Protein AF-A0A6G2KEM2-F1 (afdb_monomer)

Mean predicted aligned error: 4.81 Å

pLDDT: mean 90.7, std 12.12, range [37.94, 98.56]

Foldseek 3Di:
DDPPPQPDDALLLLLLLLQLQPWDKDPLSSFLSLVCCVPVVVVLLVVQCVVPVSNNGFDQWAAAQLFTGGPSSVVSQVVCVVVQQKDWADDPPDDPMIIMGGDPNNVVSSVVCVVSDDVSSVVSSVVSVVSSVDDPLRSSLVCCVVPVNRHPHHPCSCVSPVD

Solvent-accessible surface area (backbone atoms only — not comparable to full-atom values): 9039 Å² total; per-residue (Å²): 136,82,80,75,76,71,78,82,71,47,60,44,54,48,39,50,58,54,45,50,80,38,82,42,71,36,70,68,50,52,34,49,45,45,47,43,45,51,70,77,38,36,69,44,45,50,52,42,22,74,79,36,62,53,46,53,71,84,83,66,69,40,50,31,59,86,17,53,38,40,66,67,55,54,50,20,44,50,52,29,35,77,71,50,25,33,46,79,42,76,40,96,91,43,91,93,39,36,36,34,29,52,29,76,62,22,45,54,52,48,52,53,44,55,76,73,46,58,75,39,56,54,47,46,36,54,49,46,60,54,56,67,74,50,54,68,65,62,54,48,33,50,44,47,69,76,43,46,83,28,30,78,48,25,81,49,45,42,82,54,69,76,96

Secondary structure (DSSP, 8-state):
----------GGGHHHHHHTT--EESHHHHHHHHHHHHHTSHHHHHHHHHH-GGG-----EEEETTEEEEHHHHHHHHHHHHTTSEEEEE-TTSTT-EEEEE-HHHHHHHHHHHHHS-HHHHHHHHHHHHHHTS-HHHHHHHHHHH-GGGGTT-TTHHHHH--

Radius of gyration: 16.11 Å; Cα contacts (8 Å, |Δi|>4): 238; chains: 1; bounding box: 40×30×53 Å

Structure (mmCIF, N/CA/C/O backbone):
data_AF-A0A6G2KEM2-F1
#
_entry.id   AF-A0A6G2KEM2-F1
#
loop_
_atom_site.group_PDB
_atom_site.id
_atom_site.type_symbol
_atom_site.label_atom_id
_atom_site.label_alt_id
_atom_site.label_comp_id
_atom_site.label_asym_id
_atom_site.label_entity_id
_atom_site.label_seq_id
_atom_site.pdbx_PDB_ins_code
_atom_site.Cartn_x
_atom_site.Cartn_y
_atom_site.Cartn_z
_atom_site.occupancy
_atom_site.B_iso_or_equiv
_atom_site.auth_seq_id
_atom_site.auth_comp_id
_atom_site.auth_asym_id
_atom_site.auth_atom_id
_atom_site.pdbx_PDB_model_num
ATOM 1 N N . MET A 1 1 ? -23.055 5.555 31.800 1.00 37.94 1 MET A N 1
ATOM 2 C CA . MET A 1 1 ? -21.811 5.858 31.057 1.00 37.94 1 MET A CA 1
ATOM 3 C C . MET A 1 1 ? -21.515 4.692 30.128 1.00 37.94 1 MET A C 1
ATOM 5 O O . MET A 1 1 ? -21.171 3.627 30.611 1.00 37.94 1 MET A O 1
ATOM 9 N N . SER A 1 2 ? -21.736 4.849 28.821 1.00 40.47 2 SER A N 1
ATOM 10 C CA . SER A 1 2 ? -21.356 3.830 27.834 1.00 40.47 2 SER A CA 1
ATOM 11 C C . SER A 1 2 ? -19.898 4.077 27.465 1.00 40.47 2 SER A C 1
ATOM 13 O O . SER A 1 2 ? -19.576 5.095 26.848 1.00 40.47 2 SER A O 1
ATOM 15 N N . THR A 1 3 ? -19.005 3.194 27.907 1.00 43.75 3 THR A N 1
ATOM 16 C CA . THR A 1 3 ? -17.638 3.123 27.396 1.00 43.75 3 THR A CA 1
ATOM 17 C C . THR A 1 3 ? -17.751 2.822 25.908 1.00 43.75 3 THR A C 1
ATOM 19 O O . THR A 1 3 ? -18.067 1.704 25.511 1.00 43.75 3 THR A O 1
ATOM 22 N N . LYS A 1 4 ? -17.592 3.846 25.064 1.00 47.94 4 LYS A N 1
ATOM 23 C CA . LYS A 1 4 ? -17.465 3.638 23.624 1.00 47.94 4 LYS A CA 1
ATOM 24 C C . LYS A 1 4 ? -16.224 2.777 23.431 1.00 47.94 4 LYS A C 1
ATOM 26 O O . LYS A 1 4 ? -15.120 3.300 23.519 1.00 47.94 4 LYS A O 1
ATOM 31 N N . ASP A 1 5 ? -16.416 1.483 23.194 1.00 49.34 5 ASP A N 1
ATOM 32 C CA . ASP A 1 5 ? -15.348 0.577 22.793 1.00 49.34 5 ASP A CA 1
ATOM 33 C C . ASP A 1 5 ? -14.697 1.146 21.532 1.00 49.34 5 ASP A C 1
ATOM 35 O O . ASP A 1 5 ? -15.222 1.065 20.407 1.00 49.34 5 ASP A O 1
ATOM 39 N N . THR A 1 6 ? -13.556 1.802 21.732 1.00 50.38 6 THR A N 1
ATOM 40 C CA . THR A 1 6 ? -12.664 2.203 20.659 1.00 50.38 6 THR A CA 1
ATOM 41 C C . THR A 1 6 ? -12.323 0.915 19.918 1.00 50.38 6 THR A C 1
ATOM 43 O O . THR A 1 6 ? -11.831 -0.030 20.539 1.00 50.38 6 THR A O 1
ATOM 46 N N . PRO A 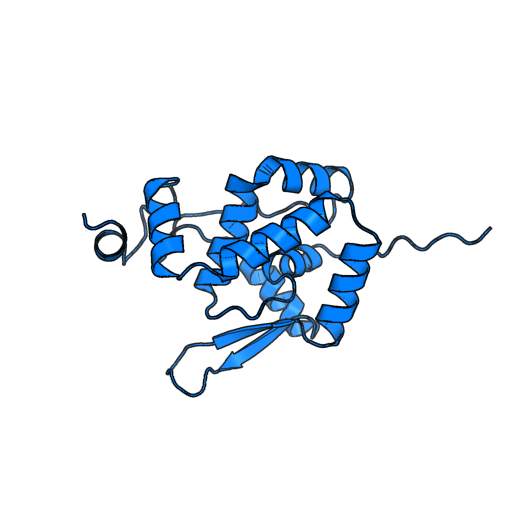1 7 ? -12.649 0.789 18.621 1.00 55.12 7 PRO A N 1
ATOM 47 C CA . PRO A 1 7 ? -12.386 -0.447 17.910 1.00 55.12 7 PRO A CA 1
ATOM 48 C C . PRO A 1 7 ? -10.886 -0.701 17.965 1.00 55.12 7 PRO A C 1
ATOM 50 O O . PRO A 1 7 ? -10.091 0.122 17.519 1.00 55.12 7 PRO A O 1
ATOM 53 N N . LYS A 1 8 ? -10.508 -1.849 18.518 1.00 75.62 8 LYS A N 1
ATOM 54 C CA . LYS A 1 8 ? -9.119 -2.283 18.543 1.00 75.62 8 LYS A CA 1
ATOM 55 C C . LYS A 1 8 ? -8.657 -2.459 17.095 1.00 75.62 8 LYS A C 1
ATOM 57 O O . LYS A 1 8 ? -9.107 -3.376 16.397 1.00 75.62 8 LYS A O 1
ATOM 62 N N . PHE A 1 9 ? -7.838 -1.529 16.613 1.00 86.88 9 PHE A N 1
ATOM 63 C CA . PHE A 1 9 ? -7.163 -1.689 15.334 1.00 86.88 9 PHE A CA 1
ATOM 64 C C . PHE A 1 9 ? -6.098 -2.773 15.481 1.00 86.88 9 PHE A C 1
ATOM 66 O O . PHE A 1 9 ? -5.437 -2.890 16.514 1.00 86.88 9 PHE A O 1
ATOM 73 N N . SER A 1 10 ? -5.964 -3.604 14.456 1.00 91.00 10 SER A N 1
ATOM 74 C CA . SER A 1 10 ? -4.845 -4.533 14.329 1.00 91.00 10 SER A CA 1
ATOM 75 C C . SER A 1 10 ? -3.766 -3.909 13.448 1.00 91.00 10 SER A C 1
ATOM 77 O O . SER A 1 10 ? -4.084 -3.103 12.574 1.00 91.00 10 SER A O 1
ATOM 79 N N . LYS A 1 11 ? -2.501 -4.318 13.604 1.00 92.38 11 LYS A N 1
ATOM 80 C CA . LYS A 1 11 ? -1.425 -3.856 12.707 1.00 92.38 11 LYS A CA 1
ATOM 81 C C . LYS A 1 11 ? -1.745 -4.145 11.236 1.00 92.38 11 LYS A C 1
ATOM 83 O O . LYS A 1 11 ? -1.540 -3.281 10.392 1.00 92.38 11 LYS A O 1
ATOM 88 N N . SER A 1 12 ? -2.331 -5.307 10.937 1.00 95.69 12 SER A N 1
ATOM 89 C CA . SER A 1 12 ? -2.724 -5.671 9.572 1.00 95.69 12 SER A CA 1
ATOM 90 C C . SER A 1 12 ? -3.844 -4.799 8.993 1.00 95.69 12 SER A C 1
ATOM 92 O O . SER A 1 12 ? -3.979 -4.735 7.773 1.00 95.69 12 SER A O 1
ATOM 94 N N . ASP A 1 13 ? -4.608 -4.063 9.816 1.00 95.25 13 ASP A N 1
ATOM 95 C CA . ASP A 1 13 ? -5.668 -3.167 9.325 1.00 95.25 13 ASP A CA 1
ATOM 96 C C . ASP A 1 13 ? -5.101 -2.050 8.427 1.00 95.25 13 ASP A C 1
ATOM 98 O O . ASP A 1 13 ? -5.810 -1.530 7.564 1.00 95.25 13 ASP A O 1
ATOM 102 N N . ARG A 1 14 ? -3.804 -1.725 8.538 1.00 95.88 14 ARG A N 1
ATOM 103 C CA . ARG A 1 14 ? -3.139 -0.764 7.644 1.00 95.88 14 ARG A CA 1
ATOM 104 C C . ARG A 1 14 ? -3.095 -1.233 6.180 1.00 95.88 14 ARG A C 1
ATOM 106 O O . ARG A 1 14 ? -3.048 -0.406 5.273 1.00 95.88 14 ARG A O 1
ATOM 113 N N . ALA A 1 15 ? -3.209 -2.536 5.905 1.00 97.81 15 ALA A N 1
ATOM 114 C CA . ALA A 1 15 ? -3.385 -3.051 4.545 1.00 97.81 15 ALA A CA 1
ATOM 115 C C . ALA A 1 15 ? -4.756 -2.682 3.945 1.00 97.81 15 ALA A C 1
ATOM 117 O O . ALA A 1 15 ? -4.866 -2.463 2.736 1.00 97.81 15 ALA A O 1
ATOM 118 N N . LEU A 1 16 ? -5.794 -2.523 4.777 1.00 97.19 16 LEU A N 1
ATOM 119 C CA . LEU A 1 16 ? -7.112 -2.068 4.322 1.00 97.19 16 LEU A CA 1
ATOM 120 C C . LEU A 1 16 ? -7.071 -0.623 3.819 1.00 97.19 16 LEU A C 1
ATOM 122 O O . LEU A 1 16 ? -7.848 -0.279 2.936 1.00 97.19 16 LEU A O 1
ATOM 126 N N . MET A 1 17 ? -6.134 0.197 4.309 1.00 96.12 17 MET A N 1
ATOM 127 C CA . MET A 1 17 ? -5.914 1.553 3.797 1.00 96.12 17 MET A CA 1
ATOM 128 C C . MET A 1 17 ? -5.363 1.548 2.370 1.00 96.12 17 MET A C 1
ATOM 130 O O . MET A 1 17 ? -5.731 2.414 1.585 1.00 96.12 17 MET A O 1
ATOM 134 N N . VAL A 1 18 ? -4.524 0.563 2.022 1.00 97.56 18 VAL A N 1
ATOM 135 C CA . VAL A 1 18 ? -3.963 0.398 0.669 1.00 97.56 18 VAL A CA 1
ATOM 136 C C . VAL A 1 18 ? -5.021 -0.099 -0.310 1.00 97.56 18 VAL A C 1
ATOM 138 O O . VAL A 1 18 ? -5.078 0.377 -1.441 1.00 97.56 18 VAL A O 1
ATOM 141 N N . VAL A 1 19 ? -5.866 -1.046 0.114 1.00 97.12 19 VAL A N 1
ATOM 142 C CA . VAL A 1 19 ? -6.958 -1.548 -0.733 1.00 97.12 19 VAL A CA 1
ATOM 143 C C . VAL A 1 19 ? -8.079 -0.522 -0.847 1.00 97.12 19 VAL A C 1
ATOM 145 O O . VAL A 1 19 ? -8.569 -0.282 -1.938 1.00 97.12 19 VAL A O 1
ATOM 148 N N . SER A 1 20 ? -8.467 0.114 0.257 1.00 94.44 20 SER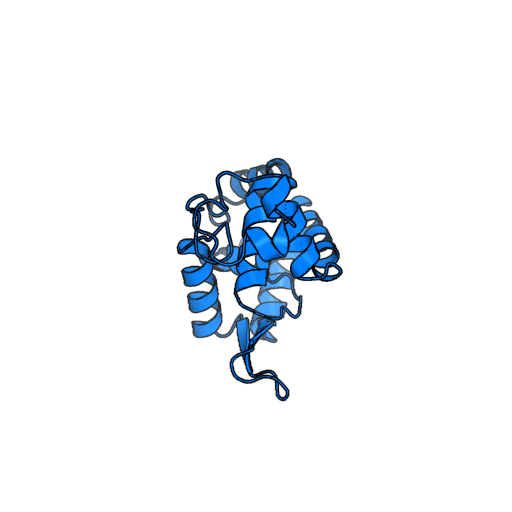 A N 1
ATOM 149 C CA . SER A 1 20 ? -9.389 1.253 0.302 1.00 94.44 20 SER A CA 1
ATOM 150 C C . SER A 1 20 ? -10.741 1.049 -0.398 1.00 94.44 20 SER A C 1
ATOM 152 O O . SER A 1 20 ? -11.284 1.973 -0.994 1.00 94.44 20 SER A O 1
ATOM 154 N N . ASP A 1 21 ? -11.278 -0.172 -0.349 1.00 91.62 21 ASP A N 1
ATOM 155 C CA . ASP A 1 21 ? -12.466 -0.607 -1.110 1.00 91.62 21 ASP A CA 1
ATOM 156 C C . ASP A 1 21 ? -12.327 -0.513 -2.647 1.00 91.62 21 ASP A C 1
ATOM 158 O O . ASP A 1 21 ? -13.304 -0.633 -3.384 1.00 91.62 21 ASP A O 1
ATOM 162 N N . ALA A 1 22 ? -11.102 -0.353 -3.154 1.00 90.38 22 ALA A N 1
ATOM 163 C CA . ALA A 1 22 ? -10.782 -0.486 -4.568 1.00 90.38 22 ALA A CA 1
ATOM 164 C C . ALA A 1 22 ? -10.778 -1.958 -5.003 1.00 90.38 22 ALA A C 1
ATOM 166 O O . ALA A 1 22 ? -10.510 -2.873 -4.219 1.00 90.38 22 ALA A O 1
ATOM 167 N N . THR A 1 23 ? -10.958 -2.167 -6.308 1.00 93.75 23 THR A N 1
ATOM 168 C CA . THR A 1 23 ? -10.520 -3.397 -6.980 1.00 93.75 23 THR A CA 1
ATOM 169 C C . THR A 1 23 ? -9.160 -3.136 -7.619 1.00 93.75 23 THR A C 1
ATOM 171 O O . THR A 1 23 ? -9.028 -2.262 -8.478 1.00 93.75 23 THR A O 1
ATOM 174 N N . ILE A 1 24 ? -8.142 -3.876 -7.187 1.00 94.88 24 ILE A N 1
ATOM 175 C CA . ILE A 1 24 ? -6.741 -3.652 -7.548 1.00 94.88 24 ILE A CA 1
ATOM 176 C C . ILE A 1 24 ? -6.227 -4.836 -8.357 1.00 94.88 24 ILE A C 1
ATOM 178 O O . ILE A 1 24 ? -6.217 -5.967 -7.885 1.00 94.88 24 ILE A O 1
ATOM 182 N N . TYR A 1 25 ? -5.766 -4.567 -9.574 1.00 92.94 25 TYR A N 1
ATOM 183 C CA . TYR A 1 25 ? -5.188 -5.577 -10.456 1.00 92.94 25 TYR A CA 1
ATOM 184 C C . TYR A 1 25 ? -3.675 -5.669 -10.232 1.00 92.94 25 TYR A C 1
ATOM 186 O O . TYR A 1 25 ? -2.949 -4.699 -10.463 1.00 92.94 25 TYR A O 1
ATOM 194 N N . GLY A 1 26 ? -3.214 -6.840 -9.790 1.00 93.31 26 GLY A N 1
ATOM 195 C CA . GLY A 1 26 ? -1.807 -7.164 -9.565 1.00 93.31 26 GLY A CA 1
ATOM 196 C C . GLY A 1 26 ? -1.244 -6.695 -8.218 1.00 93.31 26 GLY A C 1
ATOM 197 O O . GLY A 1 26 ? -1.526 -5.599 -7.731 1.00 93.31 26 GLY A O 1
ATOM 198 N N . SER A 1 27 ? -0.370 -7.518 -7.632 1.00 94.69 27 SER A N 1
ATOM 199 C CA . SER A 1 27 ? 0.334 -7.207 -6.380 1.00 94.69 27 SER A CA 1
ATOM 200 C C . SER A 1 27 ? 1.305 -6.031 -6.520 1.00 94.69 27 SER A C 1
ATOM 202 O O . SER A 1 27 ? 1.483 -5.267 -5.573 1.00 94.69 27 SER A O 1
ATOM 204 N N . THR A 1 28 ? 1.876 -5.816 -7.711 1.00 95.62 28 THR A N 1
ATOM 205 C CA . THR A 1 28 ? 2.728 -4.651 -7.998 1.00 95.62 28 THR A CA 1
ATOM 206 C C . THR A 1 28 ? 2.000 -3.345 -7.698 1.00 95.62 28 THR A C 1
ATOM 208 O O . THR A 1 28 ? 2.576 -2.450 -7.082 1.00 95.62 28 THR A O 1
ATOM 211 N N . ARG A 1 29 ? 0.715 -3.244 -8.059 1.00 96.50 29 ARG A N 1
ATOM 212 C CA . ARG A 1 29 ? -0.093 -2.042 -7.833 1.00 96.50 29 ARG A CA 1
ATOM 213 C C . ARG A 1 29 ? -0.368 -1.806 -6.345 1.00 96.50 29 ARG A C 1
ATOM 215 O O . ARG A 1 29 ? -0.247 -0.669 -5.903 1.00 96.50 29 ARG A O 1
ATOM 222 N N . LEU A 1 30 ? -0.627 -2.862 -5.563 1.00 97.12 30 LEU A N 1
ATOM 223 C CA . LEU A 1 30 ? -0.721 -2.767 -4.096 1.00 97.12 30 LEU A CA 1
ATOM 224 C C . LEU A 1 30 ? 0.559 -2.170 -3.494 1.00 97.12 30 LEU A C 1
ATOM 226 O O . LEU A 1 30 ? 0.495 -1.236 -2.699 1.00 97.12 30 LEU A O 1
ATOM 230 N N . GLN A 1 31 ? 1.720 -2.672 -3.924 1.00 98.06 31 GLN A N 1
ATOM 231 C CA . GLN A 1 31 ? 3.023 -2.198 -3.455 1.00 98.06 31 GLN A CA 1
ATOM 232 C C . GLN A 1 31 ? 3.266 -0.730 -3.824 1.00 98.06 31 GLN A C 1
ATOM 234 O O . GLN A 1 31 ? 3.683 0.054 -2.976 1.00 98.06 31 GLN A O 1
ATOM 239 N N . LYS A 1 32 ? 2.945 -0.324 -5.061 1.00 97.62 32 LYS A N 1
ATOM 240 C CA . LYS A 1 32 ? 3.089 1.076 -5.485 1.00 97.62 32 LYS A CA 1
ATOM 241 C C . LYS A 1 32 ? 2.137 2.020 -4.755 1.00 97.62 32 LYS A C 1
ATOM 243 O O . LYS A 1 32 ? 2.545 3.122 -4.410 1.00 97.62 32 LYS A O 1
ATOM 248 N N . TYR A 1 33 ? 0.903 1.600 -4.476 1.00 97.94 33 TYR A N 1
ATOM 249 C CA . TYR A 1 33 ? -0.017 2.410 -3.676 1.00 97.94 33 TYR A CA 1
ATOM 250 C C . TYR A 1 33 ? 0.524 2.613 -2.272 1.00 97.94 33 TYR A C 1
ATOM 252 O O . TYR A 1 33 ? 0.642 3.756 -1.848 1.00 97.94 33 TYR A O 1
ATOM 260 N N . GLY A 1 34 ? 0.917 1.535 -1.586 1.00 97.88 34 GLY A N 1
ATOM 261 C CA . GLY A 1 34 ? 1.536 1.643 -0.268 1.00 97.88 34 GLY A CA 1
ATOM 262 C C . GLY A 1 34 ? 2.744 2.581 -0.283 1.00 97.88 34 GLY A C 1
ATOM 263 O O . GLY A 1 34 ? 2.816 3.487 0.537 1.00 97.88 34 GLY A O 1
ATOM 264 N N . PHE A 1 35 ? 3.633 2.450 -1.266 1.00 98.38 35 PHE A N 1
ATOM 265 C CA . PHE A 1 35 ? 4.812 3.307 -1.350 1.00 98.38 35 PHE A CA 1
ATOM 266 C C . PHE A 1 35 ? 4.452 4.792 -1.499 1.00 98.38 35 PHE A C 1
ATOM 268 O O . PHE A 1 35 ? 4.993 5.630 -0.781 1.00 98.38 35 PHE A O 1
ATOM 275 N N . LEU A 1 36 ? 3.498 5.129 -2.372 1.00 97.81 36 LEU A N 1
ATOM 276 C CA . LEU A 1 36 ? 3.051 6.515 -2.538 1.00 97.81 36 LEU A CA 1
ATOM 277 C C . LEU A 1 36 ? 2.303 7.046 -1.313 1.00 97.81 36 LEU A C 1
ATOM 279 O O . LEU A 1 36 ? 2.458 8.217 -0.980 1.00 97.81 36 LEU A O 1
ATOM 283 N N . LEU A 1 37 ? 1.547 6.205 -0.600 1.00 97.31 37 LEU A N 1
ATOM 284 C CA . LEU A 1 37 ? 0.992 6.596 0.697 1.00 97.31 37 LEU A CA 1
ATOM 285 C C . LEU A 1 37 ? 2.111 6.972 1.681 1.00 97.31 37 LEU A C 1
ATOM 287 O O . LEU A 1 37 ? 2.004 8.007 2.331 1.00 97.31 37 LEU A O 1
ATOM 291 N N . THR A 1 38 ? 3.202 6.199 1.739 1.00 96.44 38 THR A N 1
ATOM 292 C CA . THR A 1 38 ? 4.362 6.511 2.591 1.00 96.44 38 THR A CA 1
ATOM 293 C C . THR A 1 38 ? 5.081 7.792 2.164 1.00 96.44 38 THR A C 1
ATOM 295 O O . THR A 1 38 ? 5.362 8.633 3.014 1.00 96.44 38 THR A O 1
ATOM 298 N N . GLN A 1 39 ? 5.407 7.940 0.877 1.00 95.94 39 GLN A N 1
ATOM 299 C CA . GLN A 1 39 ? 6.299 9.007 0.409 1.00 95.94 39 GLN A CA 1
ATOM 300 C C . GLN A 1 39 ? 5.560 10.298 0.049 1.00 95.94 39 GLN A C 1
ATOM 302 O O . GLN A 1 39 ? 5.957 11.383 0.464 1.00 95.94 39 GLN A O 1
ATOM 307 N N . GLN A 1 40 ? 4.473 10.195 -0.715 1.00 95.19 40 GLN A N 1
ATOM 308 C CA . GLN A 1 40 ? 3.767 11.353 -1.265 1.00 95.19 40 GLN A CA 1
ATOM 309 C C . GLN A 1 40 ? 2.725 11.920 -0.292 1.00 95.19 40 GLN A C 1
ATOM 311 O O . GLN A 1 40 ? 2.476 13.124 -0.291 1.00 95.19 40 GLN A O 1
ATOM 316 N N . TYR A 1 41 ? 2.125 11.071 0.547 1.00 94.88 41 TYR A N 1
ATOM 317 C CA . TYR A 1 41 ? 1.089 11.461 1.516 1.00 94.88 41 TYR A CA 1
ATOM 318 C C . TYR A 1 41 ? 1.563 11.303 2.969 1.00 94.88 41 TYR A C 1
ATOM 320 O O . TYR A 1 41 ? 0.784 11.002 3.875 1.00 94.88 41 TYR A O 1
ATOM 328 N N . LYS A 1 42 ? 2.866 11.529 3.194 1.00 93.75 42 LYS A N 1
ATOM 329 C CA . LYS A 1 42 ? 3.548 11.368 4.487 1.00 93.75 42 LYS A CA 1
ATOM 330 C C . LYS A 1 42 ? 2.849 12.109 5.629 1.00 93.75 42 LYS A C 1
ATOM 332 O O . LYS A 1 42 ? 2.692 11.546 6.705 1.00 93.75 42 LYS A O 1
ATOM 337 N N . LYS A 1 43 ? 2.375 13.335 5.386 1.00 94.56 43 LYS A N 1
ATOM 338 C CA . LYS A 1 43 ? 1.699 14.162 6.398 1.00 94.56 43 LYS A CA 1
ATOM 339 C C . LYS A 1 43 ? 0.423 13.501 6.925 1.00 94.56 43 LYS A C 1
ATOM 341 O O . LYS A 1 43 ? 0.227 13.429 8.136 1.00 94.56 43 LYS A O 1
ATOM 346 N N . GLU A 1 44 ? -0.443 13.018 6.037 1.00 94.75 44 GLU A N 1
ATOM 347 C CA . GLU A 1 44 ? -1.649 12.283 6.419 1.00 94.75 44 GLU A CA 1
ATOM 348 C C . GLU A 1 44 ? -1.288 10.997 7.174 1.00 94.75 44 GLU A C 1
ATOM 350 O O . GLU A 1 44 ? -1.894 10.691 8.200 1.00 94.75 44 GLU A O 1
ATOM 355 N N . MET A 1 45 ? -0.260 10.274 6.721 1.00 94.81 45 MET A N 1
ATOM 356 C CA . MET A 1 45 ? 0.184 9.036 7.370 1.00 94.81 45 MET A CA 1
ATOM 357 C C . MET A 1 45 ? 0.773 9.262 8.770 1.00 94.81 45 MET A C 1
ATOM 359 O O . MET A 1 45 ? 0.497 8.481 9.680 1.00 94.81 45 MET A O 1
ATOM 363 N N . GLU A 1 46 ? 1.531 10.338 8.979 1.00 93.75 46 GLU A N 1
ATOM 364 C CA . GLU A 1 46 ? 2.030 10.752 10.296 1.00 93.75 46 GLU A CA 1
ATOM 365 C C . GLU A 1 46 ? 0.886 11.171 11.227 1.00 93.75 46 GLU A C 1
ATOM 367 O O . GLU A 1 46 ? 0.877 10.796 12.402 1.00 93.75 46 GLU A O 1
ATOM 372 N N . GLY A 1 47 ? -0.114 11.889 10.702 1.00 93.25 47 GLY A N 1
ATOM 373 C CA . GLY A 1 47 ? -1.331 12.238 11.439 1.00 93.25 47 GLY A CA 1
ATOM 374 C C . GLY A 1 47 ? -2.082 11.001 11.937 1.00 93.25 47 GLY A C 1
ATOM 375 O O . GLY A 1 47 ? -2.449 10.924 13.112 1.00 93.25 47 GLY A O 1
ATOM 376 N N . ILE A 1 48 ? -2.227 9.992 11.073 1.00 92.69 48 ILE A N 1
ATOM 377 C CA . ILE A 1 48 ? -2.833 8.700 11.420 1.00 92.69 48 ILE A CA 1
ATOM 378 C C . ILE A 1 48 ? -1.998 7.978 12.474 1.00 92.69 48 ILE A C 1
ATOM 380 O O . ILE A 1 48 ? -2.555 7.543 13.475 1.00 92.69 48 ILE A O 1
ATOM 384 N N . ALA A 1 49 ? -0.678 7.886 12.300 1.00 93.31 49 ALA A N 1
ATOM 385 C CA . ALA A 1 49 ? 0.196 7.204 13.253 1.00 93.31 49 ALA A CA 1
ATOM 386 C C . ALA A 1 49 ? 0.180 7.864 14.644 1.00 93.31 49 ALA A C 1
ATOM 388 O O . ALA A 1 49 ? 0.235 7.166 15.654 1.00 93.31 49 ALA A O 1
ATOM 389 N N . LYS A 1 50 ? 0.061 9.197 14.715 1.00 92.56 50 LYS A N 1
ATOM 390 C CA . LYS A 1 50 ? -0.058 9.929 15.984 1.00 92.56 50 LYS A CA 1
ATOM 391 C C . LYS A 1 50 ? -1.394 9.666 16.682 1.00 92.56 50 LYS A C 1
ATOM 393 O O . LYS A 1 50 ? -1.422 9.519 17.900 1.00 92.56 50 LYS A O 1
ATOM 398 N N . ALA A 1 51 ? -2.493 9.632 15.930 1.00 90.25 51 ALA A N 1
ATOM 399 C CA . ALA A 1 51 ? -3.830 9.398 16.479 1.00 90.25 51 ALA A CA 1
ATOM 400 C C . ALA A 1 51 ? -4.120 7.912 16.747 1.00 90.25 51 ALA A C 1
ATOM 402 O O . ALA A 1 51 ? -4.974 7.575 17.563 1.00 90.25 51 ALA A O 1
ATOM 403 N N . THR A 1 52 ? -3.456 7.017 16.021 1.00 90.38 52 THR A N 1
ATOM 404 C CA . THR A 1 52 ? -3.679 5.572 16.050 1.00 90.38 52 THR A CA 1
ATOM 405 C C . THR A 1 52 ? -2.353 4.844 15.792 1.00 90.38 52 THR A C 1
ATOM 407 O O . THR A 1 52 ? -2.070 4.453 14.654 1.00 90.38 52 THR A O 1
ATOM 410 N N . PRO A 1 53 ? -1.515 4.656 16.830 1.00 91.12 53 PRO A N 1
ATOM 411 C CA . PRO A 1 53 ? -0.181 4.061 16.699 1.00 91.12 53 PRO A CA 1
ATOM 412 C C . PRO A 1 53 ? -0.159 2.661 16.073 1.00 91.12 53 PRO A C 1
ATOM 414 O O . PRO A 1 53 ? 0.801 2.300 15.392 1.00 91.12 53 PRO A O 1
ATOM 417 N N . GLU A 1 54 ? -1.222 1.871 16.241 1.00 90.69 54 GLU A N 1
ATOM 418 C CA . GLU A 1 54 ? -1.379 0.550 15.620 1.00 90.69 54 GLU A CA 1
ATOM 419 C C . GLU A 1 54 ? -1.401 0.618 14.089 1.00 90.69 54 GLU A C 1
ATOM 421 O O . GLU A 1 54 ? -1.054 -0.360 13.428 1.00 90.69 54 GLU A O 1
ATOM 426 N N . LEU A 1 55 ? -1.779 1.772 13.532 1.00 93.00 55 LEU A N 1
ATOM 427 C CA . LEU A 1 55 ? -1.803 2.046 12.099 1.00 93.00 55 LEU A CA 1
ATOM 428 C C . LEU A 1 55 ? -0.528 2.748 11.608 1.00 93.00 55 LEU A C 1
ATOM 430 O O . LEU A 1 55 ? -0.510 3.235 10.474 1.00 93.00 55 LEU A O 1
ATOM 434 N N . LYS A 1 56 ? 0.557 2.777 12.406 1.00 95.00 56 LYS A N 1
ATOM 435 C CA . LYS A 1 56 ? 1.871 3.215 11.914 1.00 95.00 56 LYS A CA 1
ATOM 436 C C . LYS A 1 56 ? 2.226 2.432 10.645 1.00 95.00 56 LYS A C 1
ATOM 438 O O . LYS A 1 56 ? 2.241 1.194 10.608 1.00 95.00 56 LYS A O 1
ATOM 443 N N . PHE A 1 57 ? 2.486 3.187 9.587 1.00 96.12 57 PHE A N 1
ATOM 444 C CA . PHE A 1 57 ? 2.615 2.642 8.248 1.00 96.12 57 PHE A CA 1
ATOM 445 C C . PHE A 1 57 ? 4.007 2.069 7.966 1.00 96.12 57 PHE A C 1
ATOM 447 O O . PHE A 1 57 ? 4.894 2.125 8.815 1.00 96.12 57 PHE A O 1
ATOM 454 N N . TYR A 1 58 ? 4.168 1.457 6.797 1.00 97.00 58 TYR A N 1
ATOM 455 C CA . TYR A 1 58 ? 5.366 0.707 6.423 1.00 97.00 58 TYR A CA 1
ATOM 456 C C . TYR A 1 58 ? 6.586 1.615 6.215 1.00 97.00 58 TYR A C 1
ATOM 458 O O . TYR A 1 58 ? 6.488 2.624 5.509 1.00 97.00 58 TYR A O 1
ATOM 466 N N . ASP A 1 59 ? 7.724 1.213 6.785 1.00 96.62 59 ASP A N 1
ATOM 467 C CA . ASP A 1 59 ? 9.038 1.866 6.697 1.00 96.62 59 ASP A CA 1
ATOM 468 C C . ASP A 1 59 ? 10.136 0.952 6.105 1.00 96.62 59 ASP A C 1
ATOM 470 O O . ASP A 1 59 ? 11.271 1.383 5.935 1.00 96.62 59 ASP A O 1
ATOM 474 N N . ASP A 1 60 ? 9.799 -0.278 5.706 1.00 97.94 60 ASP A N 1
ATOM 475 C CA . ASP A 1 60 ? 10.718 -1.303 5.189 1.00 97.94 60 ASP A CA 1
ATOM 476 C C . ASP A 1 60 ? 10.802 -1.342 3.650 1.00 97.94 60 ASP A C 1
ATOM 478 O O . ASP A 1 60 ? 10.923 -2.412 3.045 1.00 97.94 60 ASP A O 1
ATOM 482 N N . TRP A 1 61 ? 10.695 -0.183 2.998 1.00 98.12 61 TRP A N 1
ATOM 483 C CA . TRP A 1 61 ? 10.728 -0.085 1.537 1.00 98.12 61 TRP A CA 1
ATOM 484 C C . TRP A 1 61 ? 12.132 -0.342 0.988 1.00 98.12 61 TRP A C 1
ATOM 486 O O . TRP A 1 61 ? 13.088 0.319 1.380 1.00 98.12 61 TRP A O 1
ATOM 496 N N . ALA A 1 62 ? 12.244 -1.262 0.030 1.00 97.44 62 ALA A N 1
ATOM 497 C CA . ALA A 1 62 ? 13.499 -1.597 -0.637 1.00 97.44 62 ALA A CA 1
ATOM 498 C C . ALA A 1 62 ? 13.331 -1.687 -2.167 1.00 97.44 62 ALA A C 1
ATOM 500 O O . ALA A 1 62 ? 12.240 -2.026 -2.642 1.00 97.44 62 ALA A O 1
ATOM 501 N N . PRO A 1 63 ? 14.388 -1.409 -2.954 1.00 96.81 63 PRO A N 1
ATOM 502 C CA . PRO A 1 63 ? 14.370 -1.599 -4.401 1.00 96.81 63 PRO A CA 1
ATOM 503 C C . PRO A 1 63 ? 14.311 -3.089 -4.767 1.00 96.81 63 PRO A C 1
ATOM 505 O O . PRO A 1 63 ? 15.189 -3.871 -4.396 1.00 96.81 63 PRO A O 1
ATOM 508 N N . LEU A 1 64 ? 13.298 -3.479 -5.544 1.00 93.75 64 LEU A N 1
ATOM 509 C CA . LEU A 1 64 ? 13.115 -4.836 -6.073 1.00 93.75 64 LEU A CA 1
ATOM 510 C C . LEU A 1 64 ? 12.814 -4.802 -7.586 1.00 93.75 64 LEU A C 1
ATOM 512 O O . LEU A 1 64 ? 12.842 -3.738 -8.206 1.00 93.75 64 LEU A O 1
ATOM 516 N N . TRP A 1 65 ? 12.457 -5.951 -8.174 1.00 91.69 65 TRP A N 1
ATOM 517 C CA . TRP A 1 65 ? 12.284 -6.154 -9.624 1.00 91.69 65 TRP A CA 1
ATOM 518 C C . TRP A 1 65 ? 11.354 -5.162 -10.333 1.00 91.69 65 TRP A C 1
ATOM 520 O O . TRP A 1 65 ? 11.525 -4.910 -11.518 1.00 91.69 65 TRP A O 1
ATOM 530 N N . PHE A 1 66 ? 10.387 -4.577 -9.622 1.00 93.25 66 PHE A N 1
ATOM 531 C CA . PHE A 1 66 ? 9.459 -3.583 -10.176 1.00 93.25 66 PHE A CA 1
ATOM 532 C C . PHE A 1 66 ? 9.520 -2.244 -9.427 1.00 93.25 66 PHE A C 1
ATOM 534 O O . PHE A 1 66 ? 8.542 -1.491 -9.389 1.00 93.25 66 PHE A O 1
ATOM 541 N N . GLY A 1 67 ? 10.650 -1.937 -8.795 1.00 95.75 67 GLY A N 1
ATOM 542 C CA . GLY A 1 67 ? 10.862 -0.753 -7.963 1.00 95.75 67 GLY A CA 1
ATOM 543 C C . GLY A 1 67 ? 10.526 -1.001 -6.482 1.00 95.75 67 GLY A C 1
ATOM 544 O O . GLY A 1 67 ? 10.678 -2.134 -6.022 1.00 95.75 67 GLY A O 1
ATOM 545 N N . PRO A 1 68 ? 10.004 -0.006 -5.738 1.00 97.81 68 PRO A N 1
ATOM 546 C CA . PRO A 1 68 ? 9.861 -0.085 -4.282 1.00 97.81 68 PRO A CA 1
ATOM 547 C C . PRO A 1 68 ? 8.941 -1.219 -3.834 1.00 97.81 68 PRO A C 1
ATOM 549 O O . PRO A 1 68 ? 7.849 -1.400 -4.386 1.00 97.81 68 PRO A O 1
ATOM 552 N N . PHE A 1 69 ? 9.369 -1.953 -2.816 1.00 98.38 69 PHE A N 1
ATOM 553 C CA . PHE A 1 69 ? 8.656 -3.093 -2.258 1.00 98.38 69 PHE A CA 1
ATOM 554 C C . PHE A 1 69 ? 8.778 -3.111 -0.734 1.00 98.38 69 PHE A C 1
ATOM 556 O O . PHE A 1 69 ? 9.866 -2.913 -0.204 1.00 98.38 69 PHE A O 1
ATOM 563 N N . SER A 1 70 ? 7.675 -3.400 -0.047 1.00 98.50 70 SER A N 1
ATOM 564 C CA . SER A 1 70 ? 7.618 -3.626 1.397 1.00 98.50 70 SER A CA 1
ATOM 565 C C . SER A 1 70 ? 7.209 -5.074 1.676 1.00 98.50 70 SER A C 1
ATOM 567 O O . SER A 1 70 ? 6.140 -5.540 1.251 1.00 98.50 70 SER A O 1
ATOM 569 N N . LYS A 1 71 ? 8.056 -5.790 2.427 1.00 98.19 71 LYS A N 1
ATOM 570 C CA . LYS A 1 71 ? 7.766 -7.153 2.907 1.00 98.19 71 LYS A CA 1
ATOM 571 C C . LYS A 1 71 ? 6.644 -7.127 3.941 1.00 98.19 71 LYS A C 1
ATOM 573 O O . LYS A 1 71 ? 5.783 -8.005 3.941 1.00 98.19 71 LYS A O 1
ATOM 578 N N . SER A 1 72 ? 6.627 -6.102 4.784 1.00 98.38 72 SER A N 1
ATOM 579 C CA . SER A 1 72 ? 5.607 -5.896 5.806 1.00 98.38 72 SER A CA 1
ATOM 580 C C . SER A 1 72 ? 4.223 -5.674 5.198 1.00 98.38 72 SER A C 1
ATOM 582 O O . SER A 1 72 ? 3.258 -6.263 5.678 1.00 98.38 72 SER A O 1
ATOM 584 N N . LEU A 1 73 ? 4.116 -4.909 4.104 1.00 98.56 73 LEU A N 1
ATOM 585 C CA . LEU A 1 73 ? 2.857 -4.758 3.368 1.00 98.56 73 LEU A CA 1
ATOM 586 C C . LEU A 1 73 ? 2.397 -6.079 2.761 1.00 98.56 73 LEU A C 1
ATOM 588 O O . LEU A 1 73 ? 1.224 -6.422 2.882 1.00 98.56 73 LEU A O 1
ATOM 592 N N . ALA A 1 74 ? 3.299 -6.839 2.137 1.00 98.25 74 ALA A N 1
ATOM 593 C CA . ALA A 1 74 ? 2.943 -8.149 1.594 1.00 98.25 74 ALA A CA 1
ATOM 594 C C . ALA A 1 74 ? 2.383 -9.073 2.691 1.00 98.25 74 ALA A C 1
ATOM 596 O O . ALA A 1 74 ? 1.299 -9.631 2.530 1.00 98.25 74 ALA A O 1
ATOM 597 N N . LYS A 1 75 ? 3.059 -9.132 3.846 1.00 98.44 75 LYS A N 1
ATOM 598 C CA . LYS A 1 75 ? 2.630 -9.923 5.006 1.00 98.44 75 LYS A CA 1
ATOM 599 C C . LYS A 1 75 ? 1.258 -9.504 5.536 1.00 98.44 75 LYS A C 1
ATOM 601 O O . LYS A 1 75 ? 0.452 -10.364 5.879 1.00 98.44 75 LYS A O 1
ATOM 606 N N . ASP A 1 76 ? 0.973 -8.208 5.604 1.00 98.56 76 ASP A N 1
ATOM 607 C CA . ASP A 1 76 ? -0.315 -7.731 6.113 1.00 98.56 76 ASP A CA 1
ATOM 608 C C . ASP A 1 76 ? -1.460 -7.932 5.116 1.00 98.56 76 ASP A C 1
ATOM 610 O O . ASP A 1 76 ? -2.591 -8.195 5.535 1.00 98.56 76 ASP A O 1
ATOM 614 N N . ILE A 1 77 ? -1.181 -7.874 3.808 1.00 98.44 77 ILE A N 1
ATOM 615 C CA . ILE A 1 77 ? -2.132 -8.307 2.776 1.00 98.44 77 ILE A CA 1
ATOM 616 C C . ILE A 1 77 ? -2.446 -9.793 2.966 1.00 98.44 77 ILE A C 1
ATOM 618 O O . ILE A 1 77 ? -3.623 -10.146 3.032 1.00 98.44 77 ILE A O 1
ATOM 622 N N . ASP A 1 78 ? -1.431 -10.644 3.141 1.00 98.38 78 ASP A N 1
ATOM 623 C CA . ASP A 1 78 ? -1.621 -12.081 3.364 1.00 98.38 78 ASP A CA 1
ATOM 624 C C . ASP A 1 78 ? -2.413 -12.368 4.643 1.00 98.38 78 ASP A C 1
ATOM 626 O O . ASP A 1 78 ? -3.374 -13.140 4.619 1.00 98.38 78 ASP A O 1
ATOM 630 N N . ALA A 1 79 ? -2.098 -11.682 5.743 1.00 98.25 79 ALA A N 1
ATOM 631 C CA . ALA A 1 79 ? -2.852 -11.788 6.988 1.00 98.25 79 ALA A CA 1
ATOM 632 C C . ALA A 1 79 ? -4.315 -11.346 6.806 1.00 98.25 79 ALA A C 1
ATOM 634 O O . ALA A 1 79 ? -5.236 -11.986 7.315 1.00 98.25 79 ALA A O 1
ATOM 635 N N . CYS A 1 80 ? -4.570 -10.277 6.049 1.00 98.38 80 CYS A N 1
ATOM 636 C CA . CYS A 1 80 ? -5.930 -9.852 5.726 1.00 98.38 80 CYS A CA 1
ATOM 637 C C . CYS A 1 80 ? -6.673 -10.866 4.848 1.00 98.38 80 CYS A C 1
ATOM 639 O O . CYS A 1 80 ? -7.880 -11.032 5.026 1.00 98.38 80 CYS A O 1
ATOM 641 N N . MET A 1 81 ? -5.993 -11.552 3.926 1.00 98.19 81 MET A N 1
ATOM 642 C CA . MET A 1 81 ? -6.597 -12.636 3.144 1.00 98.19 81 MET A CA 1
ATOM 643 C C . MET A 1 81 ? -6.956 -13.829 4.033 1.00 98.19 81 MET A C 1
ATOM 645 O O . MET A 1 81 ? -8.094 -14.288 3.999 1.00 98.19 81 MET A O 1
ATOM 649 N N . GLN A 1 82 ? -6.030 -14.273 4.889 1.00 98.00 82 GLN A N 1
ATOM 650 C CA . GLN A 1 82 ? -6.254 -15.368 5.843 1.00 98.00 82 GLN A CA 1
ATOM 651 C C . GLN A 1 82 ?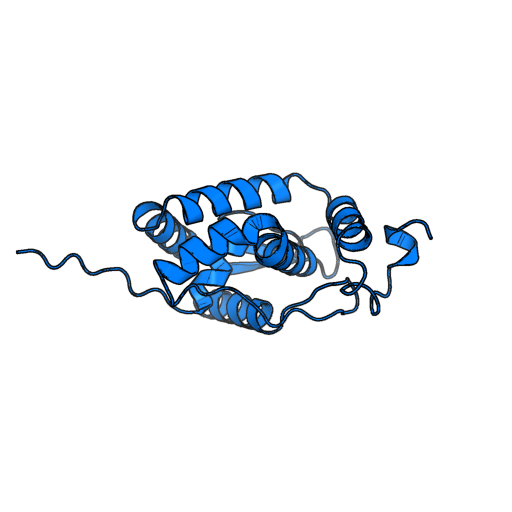 -7.424 -15.073 6.791 1.00 98.00 82 GLN A C 1
ATOM 653 O O . GLN A 1 82 ? -8.234 -15.945 7.087 1.00 98.00 82 GLN A O 1
ATOM 658 N N . ASN A 1 83 ? -7.573 -13.814 7.209 1.00 97.50 83 ASN A N 1
ATOM 659 C CA . ASN A 1 83 ? -8.679 -13.369 8.057 1.00 97.50 83 ASN A CA 1
ATOM 660 C C . ASN A 1 83 ? -9.989 -13.094 7.291 1.00 97.50 83 ASN A C 1
ATOM 662 O O . ASN A 1 83 ? -10.976 -12.639 7.891 1.00 97.50 83 ASN A O 1
ATOM 666 N N . GLY A 1 84 ? -10.020 -13.335 5.978 1.00 98.00 84 GLY A N 1
ATOM 667 C CA . GLY A 1 84 ? -11.186 -13.140 5.119 1.00 98.00 84 GLY A CA 1
ATOM 668 C C . GLY A 1 84 ? -11.587 -11.675 4.940 1.00 98.00 84 GLY A C 1
ATOM 669 O O . GLY A 1 84 ? -12.764 -11.390 4.726 1.00 98.00 84 GLY A O 1
ATOM 670 N N . LEU A 1 85 ? -10.654 -10.729 5.079 1.00 98.38 85 LEU A N 1
ATOM 671 C CA . LEU A 1 85 ? -10.870 -9.292 4.863 1.00 98.38 85 LEU A CA 1
ATOM 672 C C . L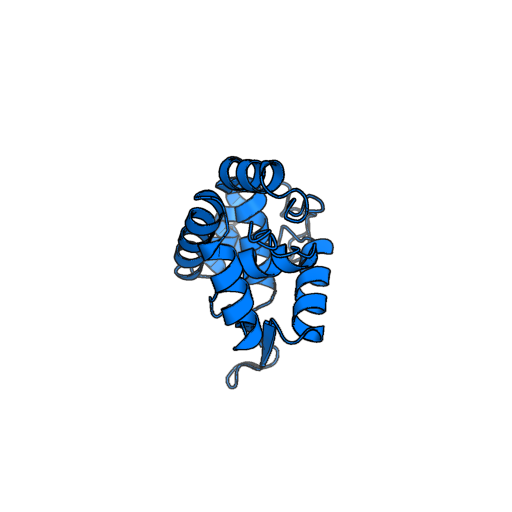EU A 1 85 ? -10.569 -8.876 3.418 1.00 98.38 85 LEU A C 1
ATOM 674 O O . LEU A 1 85 ? -11.261 -8.016 2.874 1.00 98.38 85 LEU A O 1
ATOM 678 N N . ILE A 1 86 ? -9.576 -9.503 2.790 1.00 98.56 86 ILE A N 1
ATOM 679 C CA . ILE A 1 86 ? -9.191 -9.277 1.393 1.00 98.56 86 ILE A CA 1
ATOM 680 C C . ILE A 1 86 ? -9.429 -10.560 0.598 1.00 98.56 86 ILE A C 1
ATOM 682 O O . ILE A 1 86 ? -9.132 -11.649 1.080 1.00 98.56 86 ILE A O 1
ATOM 686 N N . TYR A 1 87 ? -9.956 -10.437 -0.617 1.00 98.06 87 TYR A N 1
ATOM 687 C CA . TYR A 1 87 ? -9.978 -11.529 -1.586 1.00 98.06 87 TYR A CA 1
ATOM 688 C C . TYR A 1 87 ? -8.826 -11.386 -2.584 1.00 98.06 87 TYR A C 1
ATOM 690 O O . TYR A 1 87 ? -8.361 -10.276 -2.858 1.00 98.06 87 TYR A O 1
ATOM 698 N N . LYS A 1 88 ? -8.414 -12.515 -3.165 1.00 96.81 88 LYS A N 1
ATOM 699 C CA . LYS A 1 88 ? -7.512 -12.604 -4.315 1.00 96.81 88 LYS A CA 1
ATOM 700 C C . LYS A 1 88 ? -8.124 -13.580 -5.312 1.00 96.81 88 LYS A C 1
ATOM 702 O O . LYS A 1 88 ? -8.288 -14.752 -4.995 1.00 96.81 88 LYS A O 1
ATOM 707 N N . GLU A 1 89 ? -8.454 -13.102 -6.504 1.00 95.00 89 GLU A N 1
ATOM 708 C CA . GLU A 1 89 ? -9.114 -13.904 -7.538 1.00 95.00 89 GLU A CA 1
ATOM 709 C C . GLU A 1 89 ? -8.339 -13.840 -8.856 1.00 95.00 89 GLU A C 1
ATOM 711 O O . GLU A 1 89 ? -7.839 -12.767 -9.206 1.00 95.00 89 GLU A O 1
ATOM 716 N N . PRO A 1 90 ? -8.234 -14.948 -9.609 1.00 92.06 90 PRO A N 1
ATOM 717 C CA . PRO A 1 90 ? -7.634 -14.926 -10.935 1.00 92.06 90 PRO A CA 1
ATOM 718 C C . PRO A 1 90 ? -8.469 -14.073 -11.898 1.00 92.06 90 PRO A C 1
ATOM 720 O O . PRO A 1 90 ? -9.702 -14.072 -11.869 1.00 92.06 90 PRO A O 1
ATOM 723 N N . VAL A 1 91 ? -7.794 -13.351 -12.786 1.00 89.12 91 VAL A N 1
ATOM 724 C CA . VAL A 1 91 ? -8.429 -12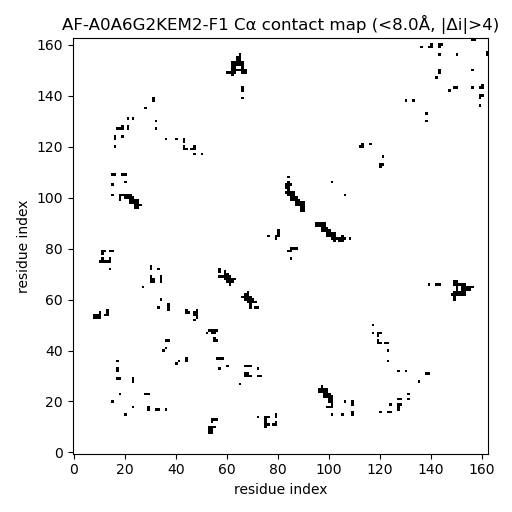.599 -13.870 1.00 89.12 91 VAL A CA 1
ATOM 725 C C . VAL A 1 91 ? -8.571 -13.532 -15.069 1.00 89.12 91 VAL A C 1
ATOM 727 O O . VAL A 1 91 ? -7.573 -13.968 -15.635 1.00 89.12 91 VAL A O 1
ATOM 730 N N . LYS A 1 92 ? -9.818 -13.822 -15.468 1.00 77.38 92 LYS A N 1
ATOM 731 C CA . LYS A 1 92 ? -10.175 -14.848 -16.473 1.00 77.38 92 LYS A CA 1
ATOM 732 C C . LYS A 1 92 ? -9.438 -14.746 -17.821 1.00 77.38 92 LYS A C 1
ATOM 734 O O . LYS A 1 92 ? -9.377 -15.735 -18.535 1.00 77.38 92 LYS A O 1
ATOM 739 N N . LEU A 1 93 ? -8.901 -13.576 -18.171 1.00 70.38 93 LEU A N 1
ATOM 740 C CA . LEU A 1 93 ? -8.297 -13.289 -19.479 1.00 70.38 93 LEU A CA 1
ATOM 741 C C . LEU A 1 93 ? -6.765 -13.175 -19.454 1.00 70.38 93 LEU A C 1
ATOM 743 O O . LEU A 1 93 ? -6.165 -12.776 -20.446 1.00 70.38 93 LEU A O 1
ATOM 747 N N . SER A 1 94 ? -6.110 -13.501 -18.339 1.00 71.06 94 SER A N 1
ATOM 748 C CA . SER A 1 94 ? -4.650 -13.441 -18.257 1.00 71.06 94 SER A CA 1
ATOM 749 C C . SER A 1 94 ? -4.108 -14.538 -17.357 1.00 71.06 94 SER A C 1
ATOM 751 O O . SER A 1 94 ? -4.455 -14.600 -16.174 1.00 71.06 94 SER A O 1
ATOM 753 N N . GLN A 1 95 ? -3.218 -15.363 -17.903 1.00 58.94 95 GLN A N 1
ATOM 754 C CA . GLN A 1 95 ? -2.459 -16.316 -17.105 1.00 58.94 95 GLN A CA 1
ATOM 755 C C . GLN A 1 95 ? -1.649 -15.529 -16.061 1.00 58.94 95 GLN A C 1
ATOM 757 O O . GLN A 1 95 ? -0.993 -14.543 -16.386 1.00 58.94 95 GLN A O 1
ATOM 762 N N . ASN A 1 96 ? -1.758 -15.916 -14.791 1.00 67.25 96 ASN A N 1
ATOM 763 C CA . ASN A 1 96 ? -1.059 -15.321 -13.645 1.00 67.25 96 ASN A CA 1
ATOM 764 C C . ASN A 1 96 ? -1.415 -13.882 -13.222 1.00 67.25 96 ASN A C 1
ATOM 766 O O . ASN A 1 96 ? -0.746 -13.361 -12.325 1.00 67.25 96 ASN A O 1
ATOM 770 N N . SER A 1 97 ? -2.478 -13.248 -13.736 1.00 83.69 97 SER A N 1
ATOM 771 C CA . SER A 1 97 ? -2.949 -11.995 -13.110 1.00 83.69 97 SER A CA 1
ATOM 772 C C . SER A 1 97 ? -4.043 -12.249 -12.092 1.00 83.69 97 SER A C 1
ATOM 774 O O . SER A 1 97 ? -5.018 -12.956 -12.346 1.00 83.69 97 SER A O 1
ATOM 776 N N . PHE A 1 98 ? -3.908 -11.590 -10.948 1.00 94.00 98 PHE A N 1
ATOM 777 C CA . PHE A 1 98 ? -4.893 -11.611 -9.880 1.00 94.00 98 PHE A CA 1
ATOM 778 C C . PHE A 1 98 ? -5.475 -10.222 -9.667 1.00 94.00 98 PHE A C 1
ATOM 780 O O . PHE A 1 98 ? -4.772 -9.213 -9.780 1.00 94.00 98 PHE A O 1
ATOM 787 N N . ARG A 1 99 ? -6.751 -10.178 -9.300 1.00 95.06 99 ARG A N 1
ATOM 788 C CA . ARG A 1 99 ? -7.386 -9.000 -8.721 1.00 95.06 99 ARG A CA 1
ATOM 789 C C . ARG A 1 99 ? -7.540 -9.177 -7.218 1.00 95.06 99 ARG A C 1
ATOM 791 O O . ARG A 1 99 ? -7.807 -10.275 -6.734 1.00 95.06 99 ARG A O 1
ATOM 798 N N . TYR A 1 100 ? -7.389 -8.072 -6.511 1.00 97.62 100 TYR A N 1
ATOM 799 C CA . TYR A 1 100 ? -7.523 -7.958 -5.073 1.00 97.62 100 TYR A CA 1
ATOM 800 C C . TYR A 1 100 ? -8.637 -6.975 -4.752 1.00 97.62 100 TYR A C 1
ATOM 802 O O . TYR A 1 100 ? -8.846 -6.001 -5.477 1.00 97.62 100 TYR A O 1
ATOM 810 N N . GLY A 1 101 ? -9.314 -7.186 -3.636 1.00 97.81 101 GLY A N 1
ATOM 811 C CA . GLY A 1 101 ? -10.280 -6.229 -3.120 1.00 97.81 101 GLY A CA 1
ATOM 812 C C . GLY A 1 101 ? -10.780 -6.640 -1.748 1.00 97.81 101 GLY A C 1
ATOM 813 O O . GLY A 1 101 ? -10.406 -7.686 -1.218 1.00 97.81 101 GLY A O 1
ATOM 814 N N . LEU A 1 102 ? -11.631 -5.811 -1.156 1.00 98.19 102 LEU A N 1
ATOM 815 C CA . LEU A 1 102 ? -12.237 -6.135 0.128 1.00 98.19 102 LEU A CA 1
ATOM 816 C C . LEU A 1 102 ? -13.372 -7.151 -0.046 1.00 98.19 102 LEU A C 1
ATOM 818 O O . LEU A 1 102 ? -14.218 -7.028 -0.937 1.00 98.19 102 LEU A O 1
ATOM 822 N N . THR A 1 103 ? -13.433 -8.132 0.851 1.00 98.38 103 THR A N 1
ATOM 823 C CA . THR A 1 103 ? -14.629 -8.969 1.024 1.00 98.38 103 THR A CA 1
ATOM 824 C C . THR A 1 103 ? -15.757 -8.146 1.660 1.00 98.38 103 THR A C 1
ATOM 826 O O . THR A 1 103 ? -15.561 -6.999 2.069 1.00 98.38 103 THR A O 1
ATOM 829 N N . LEU A 1 104 ? -16.951 -8.726 1.837 1.00 97.88 104 LEU A N 1
ATOM 830 C CA . LEU A 1 104 ? -18.003 -8.072 2.626 1.00 97.88 104 LEU A CA 1
ATOM 831 C C . LEU A 1 104 ? -17.546 -7.782 4.070 1.00 97.88 104 LEU A C 1
ATOM 833 O O . LEU A 1 104 ? -17.821 -6.703 4.599 1.00 97.88 104 LEU A O 1
ATOM 837 N N . LYS A 1 105 ? -16.810 -8.714 4.691 1.00 97.56 105 LYS A N 1
ATOM 838 C CA . LYS A 1 105 ? -16.220 -8.545 6.029 1.00 97.56 105 LYS A CA 1
ATOM 839 C C . LYS A 1 105 ? -15.180 -7.420 6.030 1.00 97.56 105 LYS A C 1
ATOM 841 O O . LYS A 1 105 ? -15.233 -6.546 6.894 1.00 97.56 105 LYS A O 1
ATOM 846 N N . GLY A 1 106 ? -14.303 -7.394 5.024 1.00 97.81 106 GLY A N 1
ATOM 847 C CA . GLY A 1 106 ? -13.322 -6.327 4.818 1.00 97.81 106 GLY A CA 1
ATOM 848 C C . GLY A 1 106 ? -13.969 -4.956 4.660 1.00 97.81 106 GLY A C 1
ATOM 849 O O . GLY A 1 106 ? -13.576 -4.016 5.342 1.00 97.81 106 GLY A O 1
ATOM 850 N N . ARG A 1 107 ? -15.025 -4.848 3.845 1.00 97.25 107 ARG A N 1
ATOM 851 C CA . ARG A 1 107 ? -15.792 -3.607 3.658 1.00 97.25 107 ARG A CA 1
ATOM 852 C C . ARG A 1 107 ? -16.411 -3.099 4.950 1.00 97.25 107 ARG A C 1
ATOM 854 O O . ARG A 1 107 ? -16.332 -1.909 5.234 1.00 97.25 107 ARG A O 1
ATOM 861 N N . ARG A 1 108 ? -17.015 -3.982 5.752 1.00 95.94 108 ARG A N 1
ATOM 862 C CA . ARG A 1 108 ? -17.581 -3.607 7.060 1.00 95.94 108 ARG A CA 1
ATOM 863 C C . ARG A 1 108 ? -16.499 -3.061 7.992 1.00 95.94 108 ARG A C 1
ATOM 865 O O . ARG A 1 108 ? -16.697 -2.008 8.591 1.00 95.94 108 ARG A O 1
ATOM 872 N N . LYS A 1 109 ? -15.347 -3.735 8.063 1.00 94.94 109 LYS A N 1
ATOM 873 C CA . LYS A 1 109 ? -14.193 -3.281 8.851 1.00 94.94 109 LYS A CA 1
ATOM 874 C C . LYS A 1 109 ? -13.672 -1.934 8.339 1.00 94.94 109 LYS A C 1
ATOM 876 O O . LYS A 1 109 ? -13.546 -1.015 9.136 1.00 94.94 109 LYS A O 1
ATOM 881 N N . TRP A 1 110 ? -13.469 -1.777 7.031 1.00 95.06 110 TRP A N 1
ATOM 882 C CA . TRP A 1 110 ? -13.008 -0.530 6.411 1.00 95.06 110 TRP A CA 1
ATOM 883 C C . TRP A 1 110 ? -13.958 0.647 6.656 1.00 95.06 110 TRP A C 1
ATOM 885 O O . TRP A 1 110 ? -13.525 1.722 7.059 1.00 95.06 110 TRP A O 1
ATOM 895 N N . ARG A 1 111 ? -15.273 0.445 6.514 1.00 93.12 111 ARG A N 1
ATOM 896 C CA . ARG A 1 111 ? -16.278 1.474 6.831 1.00 93.12 111 ARG A CA 1
ATOM 897 C C . ARG A 1 111 ? -16.268 1.854 8.309 1.00 93.12 111 ARG A C 1
ATOM 899 O O . ARG A 1 111 ? -16.396 3.030 8.634 1.00 93.12 111 ARG A O 1
ATOM 906 N N . ALA A 1 112 ? -16.078 0.881 9.199 1.00 91.62 112 ALA A N 1
ATOM 907 C CA . ALA A 1 112 ? -15.916 1.154 10.622 1.00 91.62 112 ALA A CA 1
ATOM 908 C C . ALA A 1 112 ? -14.629 1.942 10.916 1.00 91.62 112 ALA A C 1
ATOM 910 O O . ALA A 1 112 ? -14.660 2.799 11.797 1.00 91.62 112 ALA A O 1
ATOM 911 N N . MET A 1 113 ? -13.537 1.692 10.175 1.00 90.62 113 MET A N 1
ATOM 912 C CA . MET A 1 113 ? -12.333 2.528 10.228 1.00 90.62 113 MET A CA 1
ATOM 913 C C . MET A 1 113 ? -12.691 3.958 9.818 1.00 90.62 113 MET A C 1
ATOM 915 O O . MET A 1 113 ? -12.570 4.836 10.657 1.00 90.62 113 MET A O 1
ATOM 919 N N . LEU A 1 114 ? -13.244 4.170 8.616 1.00 89.00 114 LEU A N 1
ATOM 920 C CA . LEU A 1 114 ? -13.607 5.498 8.092 1.00 89.00 114 LEU A CA 1
ATOM 921 C C . LEU A 1 114 ? -14.497 6.315 9.037 1.00 89.00 114 LEU A C 1
ATOM 923 O O . LEU A 1 114 ? -14.267 7.505 9.233 1.00 89.00 114 LEU A O 1
ATOM 927 N N . HIS A 1 115 ? -15.509 5.684 9.635 1.00 85.06 115 HIS A N 1
ATOM 928 C CA . HIS A 1 115 ? -16.433 6.366 10.542 1.00 85.06 115 HIS A CA 1
ATOM 929 C C . HIS A 1 115 ? -15.770 6.780 11.864 1.00 85.06 115 HIS A C 1
ATOM 931 O O . HIS A 1 115 ? -16.171 7.760 12.487 1.00 85.06 115 HIS A O 1
ATOM 937 N N . LYS A 1 116 ? -14.805 5.996 12.349 1.00 73.19 116 LYS A N 1
ATOM 938 C CA . LYS A 1 116 ? -14.203 6.175 13.679 1.00 73.19 116 LYS A CA 1
ATOM 939 C C . LYS A 1 116 ? -12.812 6.810 13.628 1.00 73.19 116 LYS A C 1
ATOM 941 O O . LYS A 1 116 ? -12.210 7.031 14.672 1.00 73.19 116 LYS A O 1
ATOM 946 N N . SER A 1 117 ? -12.302 7.075 12.432 1.00 69.75 117 SER A N 1
ATOM 947 C CA . SER A 1 117 ? -10.955 7.572 12.195 1.00 69.75 117 SER A CA 1
ATOM 948 C C . SER A 1 117 ? -10.869 9.083 12.043 1.00 69.75 117 SER A C 1
ATOM 950 O O . SER A 1 117 ? -11.868 9.777 11.866 1.00 69.75 117 SER A O 1
ATOM 952 N N . THR A 1 118 ? -9.636 9.584 12.027 1.00 75.44 118 THR A N 1
ATOM 953 C CA . THR A 1 118 ? -9.335 10.973 11.690 1.00 75.44 118 THR A CA 1
ATOM 954 C C . THR A 1 118 ? -9.756 11.317 10.258 1.00 75.44 118 THR A C 1
ATOM 956 O O . THR A 1 118 ? -9.887 10.454 9.383 1.00 75.44 118 THR A O 1
ATOM 959 N N . LYS A 1 119 ? -9.888 12.622 9.989 1.00 88.56 119 LYS A N 1
ATOM 960 C CA . LYS A 1 119 ? -10.035 13.180 8.632 1.00 88.56 119 LYS A CA 1
ATOM 961 C C . LYS A 1 119 ? -8.969 12.670 7.650 1.00 88.56 119 LYS A C 1
ATOM 963 O O . LYS A 1 119 ? -9.221 12.633 6.447 1.00 88.56 119 LYS A O 1
ATOM 968 N N . ASP A 1 120 ? -7.814 12.248 8.163 1.00 90.19 120 ASP A N 1
ATOM 969 C CA . ASP A 1 120 ? -6.687 11.778 7.369 1.00 90.19 120 ASP A CA 1
ATOM 970 C C . ASP A 1 120 ? -6.962 10.402 6.749 1.00 90.19 120 ASP A C 1
ATOM 972 O O . ASP A 1 120 ? -6.666 10.215 5.575 1.00 90.19 120 ASP A O 1
ATOM 976 N N . ILE A 1 121 ? -7.625 9.460 7.440 1.00 90.06 121 ILE A N 1
ATOM 977 C CA . ILE A 1 121 ? -7.993 8.166 6.819 1.00 90.06 121 ILE A CA 1
ATOM 978 C C . ILE A 1 121 ? -8.989 8.383 5.670 1.00 90.06 121 ILE A C 1
ATOM 980 O O . ILE A 1 121 ? -8.855 7.782 4.601 1.00 90.06 121 ILE A O 1
ATOM 984 N N . THR A 1 122 ? -9.944 9.301 5.838 1.00 91.31 122 THR A N 1
ATOM 985 C CA . THR A 1 122 ? -10.853 9.708 4.754 1.00 91.31 122 THR A CA 1
ATOM 986 C C . T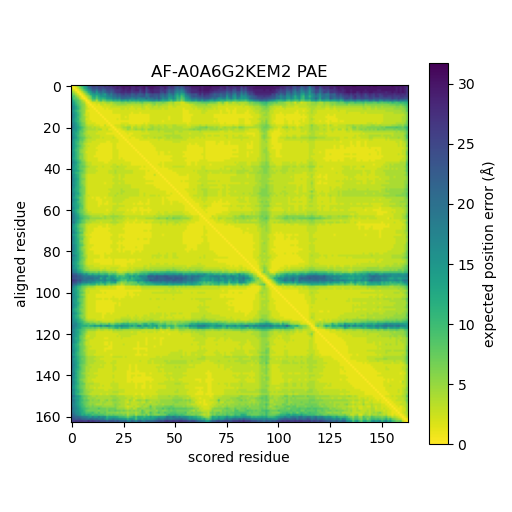HR A 1 122 ? -10.098 10.370 3.597 1.00 91.31 122 THR A C 1
ATOM 988 O O . THR A 1 122 ? -10.442 10.158 2.431 1.00 91.31 122 THR A O 1
ATOM 991 N N . ALA A 1 123 ? -9.052 11.151 3.878 1.00 93.44 123 ALA A N 1
ATOM 992 C CA . ALA A 1 123 ? -8.191 11.717 2.844 1.00 93.44 123 ALA A CA 1
ATOM 993 C C . ALA A 1 123 ? -7.421 10.620 2.093 1.00 93.44 123 ALA A C 1
ATOM 995 O O . ALA A 1 123 ? -7.458 10.605 0.862 1.00 93.44 123 ALA A O 1
ATOM 996 N N . ILE A 1 124 ? -6.819 9.662 2.806 1.00 93.81 124 ILE A N 1
ATOM 997 C CA . ILE A 1 124 ? -6.125 8.501 2.229 1.00 93.81 124 ILE A CA 1
ATOM 998 C C . ILE A 1 124 ? -7.050 7.711 1.309 1.00 93.81 124 ILE A C 1
ATOM 1000 O O . ILE A 1 124 ? -6.646 7.370 0.198 1.00 93.81 124 ILE A O 1
ATOM 1004 N N . HIS A 1 125 ? -8.309 7.506 1.701 1.00 94.44 125 HIS A N 1
ATOM 1005 C CA . HIS A 1 125 ? -9.288 6.864 0.829 1.00 94.44 125 HIS A CA 1
ATOM 1006 C C . HIS A 1 125 ? -9.406 7.566 -0.526 1.00 94.44 125 HIS A C 1
ATOM 1008 O O . HIS A 1 125 ? -9.241 6.947 -1.578 1.00 94.44 125 HIS A O 1
ATOM 1014 N N . LYS A 1 126 ? -9.597 8.890 -0.511 1.00 94.25 126 LYS A N 1
ATOM 1015 C CA . LYS A 1 126 ? -9.668 9.696 -1.738 1.00 94.25 126 LYS A CA 1
ATOM 1016 C C . LYS A 1 126 ? -8.373 9.620 -2.552 1.00 94.25 126 LYS A C 1
ATOM 1018 O O . LYS A 1 126 ? -8.438 9.575 -3.780 1.00 94.25 126 LYS A O 1
ATOM 1023 N N . LYS A 1 127 ? -7.202 9.586 -1.901 1.00 95.25 127 LYS A N 1
ATOM 1024 C CA . LYS A 1 127 ? -5.912 9.433 -2.593 1.00 95.25 127 LYS A CA 1
ATOM 1025 C C . LYS A 1 127 ? -5.822 8.093 -3.319 1.00 95.25 127 LYS A C 1
ATOM 1027 O O . LYS A 1 127 ? -5.520 8.085 -4.508 1.00 95.25 127 LYS A O 1
ATOM 1032 N N . VAL A 1 128 ? -6.164 6.983 -2.661 1.00 95.19 128 VAL A N 1
ATOM 1033 C CA . VAL A 1 128 ? -6.157 5.651 -3.293 1.00 95.19 128 VAL A CA 1
ATOM 1034 C C . VAL A 1 128 ? -7.139 5.584 -4.465 1.00 95.19 128 VAL A C 1
ATOM 1036 O O . VAL A 1 128 ? -6.782 5.073 -5.526 1.00 95.19 128 VAL A O 1
ATOM 1039 N N . MET A 1 129 ? -8.334 6.170 -4.333 1.00 94.12 129 MET A N 1
ATOM 1040 C CA . MET A 1 129 ? -9.295 6.261 -5.444 1.00 94.12 129 MET A CA 1
ATOM 1041 C C . MET A 1 129 ? -8.750 7.042 -6.645 1.00 94.12 129 MET A C 1
ATOM 1043 O O . MET A 1 129 ? -9.077 6.727 -7.788 1.00 94.12 129 MET A O 1
ATOM 1047 N N . ASN A 1 130 ? -7.899 8.045 -6.422 1.00 94.12 130 ASN A N 1
ATOM 1048 C CA . ASN A 1 130 ? -7.235 8.758 -7.512 1.00 94.12 130 ASN A CA 1
ATOM 1049 C C . ASN A 1 130 ? -6.101 7.939 -8.135 1.00 94.12 130 ASN A C 1
ATOM 1051 O O . ASN A 1 130 ? -6.016 7.878 -9.360 1.00 94.12 130 ASN A O 1
ATOM 1055 N N . LEU A 1 131 ? -5.293 7.243 -7.329 1.00 94.19 131 LEU A N 1
ATOM 1056 C CA . LEU A 1 131 ? -4.263 6.327 -7.835 1.00 94.19 131 LEU A CA 1
ATOM 1057 C C . LEU A 1 131 ? -4.869 5.195 -8.683 1.00 94.19 131 LEU A C 1
ATOM 1059 O O . LEU A 1 131 ? -4.276 4.778 -9.677 1.00 94.19 131 LEU A O 1
ATOM 1063 N N . GLN A 1 132 ? -6.080 4.735 -8.350 1.00 93.00 132 GLN A N 1
ATOM 1064 C CA . GLN A 1 132 ? -6.808 3.723 -9.123 1.00 93.00 132 GLN A CA 1
ATOM 1065 C C . GLN A 1 132 ? -7.108 4.139 -10.562 1.00 93.00 132 GLN A C 1
ATOM 1067 O O . GLN A 1 132 ? -7.145 3.279 -11.441 1.00 93.00 132 GLN A O 1
ATOM 1072 N N . LYS A 1 133 ? -7.256 5.438 -10.826 1.00 93.06 133 LYS A N 1
ATOM 1073 C CA . LYS A 1 133 ? -7.497 5.962 -12.176 1.00 93.06 133 LYS A CA 1
ATOM 1074 C C . LYS A 1 133 ? -6.239 5.927 -13.048 1.00 93.06 133 LYS A C 1
ATOM 1076 O O . LYS A 1 133 ? -6.338 6.034 -14.266 1.00 93.06 133 LYS A O 1
ATOM 1081 N N . MET A 1 134 ? -5.056 5.775 -12.449 1.00 93.75 134 MET A N 1
ATOM 1082 C CA . MET A 1 134 ? -3.796 5.733 -13.183 1.00 93.75 134 MET A CA 1
ATOM 1083 C C . MET A 1 134 ? -3.533 4.340 -13.756 1.00 93.75 134 MET A C 1
ATOM 1085 O O . MET A 1 134 ? -3.699 3.310 -13.092 1.00 93.75 134 MET A O 1
ATOM 1089 N N . ARG A 1 135 ? -3.038 4.300 -14.993 1.00 93.62 135 ARG A N 1
ATOM 1090 C CA . ARG A 1 135 ? -2.459 3.085 -15.579 1.00 93.62 135 ARG A CA 1
ATOM 1091 C C . ARG A 1 135 ? -1.204 2.666 -14.807 1.00 93.62 135 ARG A C 1
ATOM 1093 O O . ARG A 1 135 ? -0.550 3.506 -14.192 1.00 93.62 135 ARG A O 1
ATOM 1100 N N . LEU A 1 136 ? -0.892 1.369 -14.806 1.00 93.19 136 LEU A N 1
ATOM 1101 C CA . LEU A 1 136 ? 0.228 0.852 -14.012 1.00 93.19 136 LEU A CA 1
ATOM 1102 C C . LEU A 1 136 ? 1.553 1.403 -14.541 1.00 93.19 136 LEU A C 1
ATOM 1104 O O . LEU A 1 136 ? 2.412 1.770 -13.753 1.00 93.19 136 LEU A O 1
ATOM 1108 N N . GLU A 1 137 ? 1.677 1.519 -15.860 1.00 92.75 137 GLU A N 1
ATOM 1109 C CA . GLU A 1 137 ? 2.849 2.077 -16.530 1.00 92.75 137 GLU A CA 1
ATOM 1110 C C . GLU A 1 137 ? 3.097 3.515 -16.066 1.00 92.75 137 GLU A C 1
ATOM 1112 O O . GLU A 1 137 ? 4.167 3.808 -15.550 1.00 92.75 137 GLU A O 1
ATOM 1117 N N . ARG A 1 138 ? 2.063 4.369 -16.086 1.00 94.50 138 ARG A N 1
ATOM 1118 C CA . ARG A 1 138 ? 2.148 5.753 -15.585 1.00 94.50 138 ARG A CA 1
ATOM 1119 C C . ARG A 1 138 ? 2.511 5.841 -14.103 1.00 94.50 138 ARG A C 1
ATOM 1121 O O . ARG A 1 138 ? 3.213 6.758 -13.689 1.00 94.50 138 ARG A O 1
ATOM 1128 N N . LEU A 1 139 ? 2.015 4.907 -13.294 1.00 95.06 139 LEU A N 1
ATOM 1129 C 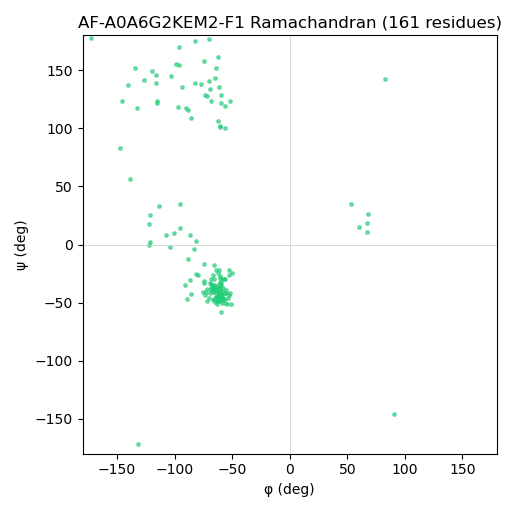CA . LEU A 1 139 ? 2.350 4.836 -11.873 1.00 95.06 139 LEU A CA 1
ATOM 1130 C C . LEU A 1 139 ? 3.831 4.490 -11.665 1.00 95.06 139 LEU A C 1
ATOM 1132 O O . LEU A 1 139 ? 4.479 5.058 -10.789 1.00 95.06 139 LEU A O 1
ATOM 1136 N N . LEU A 1 140 ? 4.357 3.562 -12.467 1.00 95.62 140 LEU A N 1
ATOM 1137 C CA . LEU A 1 140 ? 5.761 3.164 -12.438 1.00 95.62 140 LEU A CA 1
ATOM 1138 C C . LEU A 1 140 ? 6.665 4.278 -12.975 1.00 95.62 140 LEU A C 1
ATOM 1140 O O . LEU A 1 140 ? 7.628 4.609 -12.299 1.00 95.62 140 LEU A O 1
ATOM 1144 N N . GLU A 1 141 ? 6.320 4.899 -14.106 1.00 95.00 141 GLU A N 1
ATOM 1145 C CA . GLU A 1 141 ? 7.017 6.067 -14.669 1.00 95.00 141 GLU A CA 1
ATOM 1146 C C . GLU A 1 141 ? 7.187 7.165 -13.617 1.00 95.00 141 GLU A C 1
ATOM 1148 O O . GLU A 1 141 ? 8.301 7.616 -13.354 1.00 95.00 141 GLU A O 1
ATOM 1153 N N . TYR A 1 142 ? 6.087 7.538 -12.954 1.00 95.25 142 TYR A N 1
ATOM 1154 C CA . TYR A 1 142 ? 6.107 8.546 -11.900 1.00 95.25 142 TYR A CA 1
ATOM 1155 C C . TYR A 1 142 ? 7.049 8.164 -10.754 1.00 95.25 142 TYR A C 1
ATOM 1157 O O . TYR A 1 142 ? 7.872 8.976 -10.338 1.00 95.25 142 TYR A O 1
ATOM 1165 N N . ILE A 1 143 ? 6.962 6.925 -10.261 1.00 96.12 143 ILE A N 1
ATOM 1166 C CA . ILE A 1 143 ? 7.821 6.453 -9.171 1.00 96.12 143 ILE A CA 1
ATOM 1167 C C . ILE A 1 143 ? 9.292 6.428 -9.597 1.00 96.12 143 ILE A C 1
ATOM 1169 O O . ILE A 1 143 ? 10.153 6.757 -8.792 1.00 96.12 143 ILE A O 1
ATOM 1173 N N . TYR A 1 144 ? 9.589 6.049 -10.840 1.00 95.69 144 TYR A N 1
ATOM 1174 C CA . TYR A 1 144 ? 10.967 5.884 -11.309 1.00 95.69 144 TYR A CA 1
ATOM 1175 C C . TYR A 1 144 ? 11.643 7.226 -11.531 1.00 95.69 144 TYR A C 1
ATOM 1177 O O . TYR A 1 144 ? 12.836 7.359 -11.269 1.00 95.69 144 TYR A O 1
ATOM 1185 N N . TYR A 1 145 ? 10.866 8.218 -11.952 1.00 95.00 145 TYR A N 1
ATOM 1186 C CA . TYR A 1 145 ? 11.319 9.592 -12.047 1.00 95.00 145 TYR A CA 1
ATOM 1187 C C . TYR A 1 145 ? 11.496 10.241 -10.667 1.00 95.00 145 TYR A C 1
ATOM 1189 O O . TYR A 1 145 ? 12.527 10.848 -10.400 1.00 95.00 145 TYR A O 1
ATOM 1197 N N . ALA A 1 146 ? 10.501 10.117 -9.783 1.00 96.25 146 ALA A N 1
ATOM 1198 C CA . ALA A 1 146 ? 10.485 10.838 -8.509 1.00 96.25 146 ALA A CA 1
ATOM 1199 C C . ALA A 1 146 ? 11.339 10.188 -7.405 1.00 96.25 146 ALA A C 1
ATOM 1201 O O . ALA A 1 146 ? 11.758 10.887 -6.486 1.00 96.25 146 ALA A O 1
ATOM 1202 N N . TYR A 1 147 ? 11.572 8.873 -7.479 1.00 95.81 147 TYR A N 1
ATOM 1203 C CA . TYR A 1 147 ? 12.250 8.081 -6.444 1.00 95.81 147 TYR A CA 1
ATOM 1204 C C . TYR A 1 147 ? 13.225 7.054 -7.056 1.00 95.81 147 TYR A C 1
ATOM 1206 O O . TYR A 1 147 ? 13.074 5.840 -6.845 1.00 95.81 147 TYR A O 1
ATOM 1214 N N . PRO A 1 148 ? 14.200 7.499 -7.871 1.00 94.94 148 PRO A N 1
ATOM 1215 C CA . PRO A 1 148 ? 15.071 6.615 -8.644 1.00 94.94 148 PRO A CA 1
ATOM 1216 C C . PRO A 1 148 ? 15.876 5.634 -7.776 1.00 94.94 148 PRO A C 1
ATOM 1218 O O . PRO A 1 148 ? 16.144 4.510 -8.210 1.00 94.94 148 PRO A O 1
ATOM 1221 N N . GLU A 1 149 ? 16.206 5.994 -6.537 1.00 95.69 149 GLU A N 1
ATOM 1222 C CA . GLU A 1 149 ? 16.923 5.154 -5.576 1.00 95.69 149 GLU A CA 1
ATOM 1223 C C . GLU A 1 149 ? 16.170 3.857 -5.233 1.00 95.69 149 GLU A C 1
ATOM 1225 O O . GLU A 1 149 ? 16.787 2.822 -4.984 1.00 95.69 149 GLU A O 1
ATOM 1230 N N . TYR A 1 150 ? 14.837 3.852 -5.335 1.00 95.56 150 TYR A N 1
ATOM 1231 C CA . TYR A 1 150 ? 14.015 2.656 -5.129 1.00 95.56 150 TYR A CA 1
ATOM 1232 C C . TYR A 1 150 ? 13.848 1.807 -6.395 1.00 95.56 150 TYR A C 1
ATOM 1234 O O . TYR A 1 150 ? 13.061 0.856 -6.404 1.00 95.56 150 TYR A O 1
ATOM 1242 N N . THR A 1 151 ? 14.573 2.120 -7.470 1.00 92.25 151 THR A N 1
ATOM 1243 C CA . THR A 1 151 ? 14.423 1.465 -8.783 1.00 92.25 151 THR A CA 1
ATOM 1244 C C . THR A 1 151 ? 15.692 0.818 -9.308 1.00 92.25 151 THR A C 1
ATOM 1246 O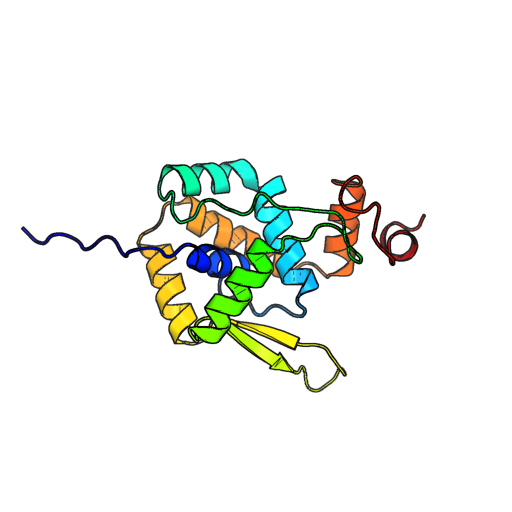 O . THR A 1 151 ? 15.655 0.185 -10.359 1.00 92.25 151 THR A O 1
ATOM 1249 N N . VAL A 1 152 ? 16.790 0.907 -8.556 1.00 92.00 152 VAL A N 1
ATOM 1250 C CA . VAL A 1 152 ? 18.109 0.386 -8.946 1.00 92.00 152 VAL A CA 1
ATOM 1251 C C . VAL A 1 152 ? 18.104 -1.107 -9.294 1.00 92.00 152 VAL A C 1
ATOM 1253 O O . VAL A 1 152 ? 18.851 -1.522 -10.167 1.00 92.00 152 VAL A O 1
ATOM 1256 N N . ASN A 1 153 ? 17.206 -1.887 -8.684 1.00 93.25 153 ASN A N 1
ATOM 1257 C CA . ASN A 1 153 ? 17.063 -3.329 -8.920 1.00 93.25 153 ASN A CA 1
ATOM 1258 C C . ASN A 1 153 ? 15.903 -3.683 -9.868 1.00 93.25 153 ASN A C 1
ATOM 1260 O O . ASN A 1 153 ? 15.500 -4.847 -9.944 1.00 93.25 153 ASN A O 1
ATOM 1264 N N . SER A 1 154 ? 15.298 -2.691 -10.527 1.00 91.00 154 SER A N 1
ATOM 1265 C CA . SER A 1 154 ? 14.172 -2.937 -11.422 1.00 91.00 154 SER A CA 1
ATOM 1266 C C . SER A 1 154 ? 14.635 -3.585 -12.722 1.00 91.00 154 SER A C 1
ATOM 1268 O O . SER A 1 154 ? 15.497 -3.054 -13.415 1.00 91.00 154 SER A O 1
ATOM 1270 N N . THR A 1 155 ? 14.000 -4.695 -13.095 1.00 92.75 155 THR A N 1
ATOM 1271 C CA . THR A 1 155 ? 14.286 -5.427 -14.338 1.00 92.75 155 THR A CA 1
ATOM 1272 C C . THR A 1 155 ? 13.565 -4.842 -15.553 1.00 92.75 155 THR A C 1
ATOM 1274 O O . THR A 1 155 ? 13.750 -5.315 -16.668 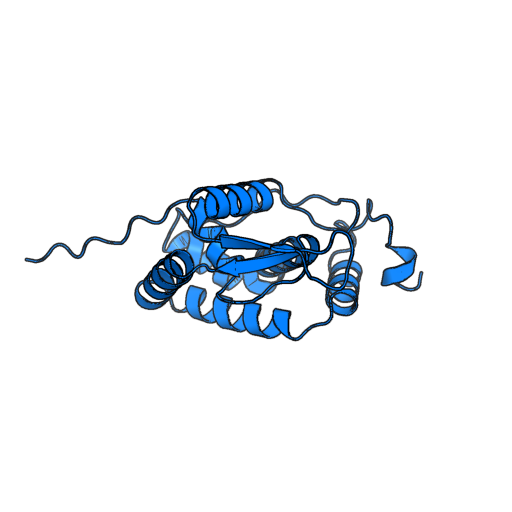1.00 92.75 155 THR A O 1
ATOM 1277 N N . ILE A 1 156 ? 12.725 -3.822 -15.348 1.00 89.25 156 ILE A N 1
ATOM 1278 C CA . ILE A 1 156 ? 11.953 -3.149 -16.403 1.00 89.25 156 ILE A CA 1
ATOM 1279 C C . ILE A 1 156 ? 12.238 -1.643 -16.461 1.00 89.25 156 ILE A C 1
ATOM 1281 O O . ILE A 1 156 ? 11.436 -0.891 -17.010 1.00 89.25 156 ILE A O 1
ATOM 1285 N N . ARG A 1 157 ? 13.346 -1.186 -15.861 1.00 85.00 157 ARG A N 1
ATOM 1286 C CA . ARG A 1 157 ? 13.689 0.239 -15.746 1.00 85.00 157 ARG A CA 1
ATOM 1287 C C . ARG A 1 157 ? 13.748 0.951 -17.085 1.00 85.00 157 ARG A C 1
ATOM 1289 O O . ARG A 1 157 ? 13.060 1.951 -17.239 1.00 85.00 157 ARG A O 1
ATOM 1296 N N . GLU A 1 158 ? 14.469 0.392 -18.043 1.00 85.25 158 GLU A N 1
ATOM 1297 C CA . GLU A 1 158 ? 14.623 0.955 -19.390 1.00 85.25 158 GLU A CA 1
ATOM 1298 C C . GLU A 1 158 ? 13.266 1.099 -20.095 1.00 85.25 158 GLU A C 1
ATOM 1300 O O . GLU A 1 158 ? 12.872 2.178 -20.534 1.00 85.25 158 GLU A O 1
ATOM 1305 N N . LYS A 1 159 ? 12.450 0.036 -20.052 1.00 87.38 159 LYS A N 1
ATOM 1306 C CA . LYS A 1 159 ? 11.095 0.021 -20.627 1.00 87.38 159 LYS A CA 1
ATOM 1307 C C . LYS A 1 159 ? 10.162 1.081 -20.029 1.00 87.38 159 LYS A C 1
ATOM 1309 O O . LYS A 1 159 ? 9.271 1.563 -20.722 1.00 87.38 159 LYS A O 1
ATOM 1314 N N . ILE A 1 160 ? 10.301 1.373 -18.737 1.00 87.81 160 ILE A N 1
ATOM 1315 C CA . ILE A 1 160 ? 9.447 2.331 -18.027 1.00 87.81 160 ILE A CA 1
ATOM 1316 C C . ILE A 1 160 ? 9.967 3.762 -18.184 1.00 87.81 160 ILE A C 1
ATOM 1318 O O . ILE A 1 160 ? 9.173 4.672 -18.381 1.00 87.81 160 ILE A O 1
ATOM 1322 N N . SER A 1 161 ? 11.277 3.978 -18.081 1.00 78.31 161 SER A N 1
ATOM 1323 C CA . SER A 1 161 ? 11.882 5.314 -18.098 1.00 78.31 161 SER A CA 1
ATOM 1324 C C . SER A 1 161 ? 12.216 5.825 -19.502 1.00 78.31 161 SER A C 1
ATOM 1326 O O . SER A 1 161 ? 12.495 7.012 -19.639 1.00 78.31 161 SER A O 1
ATOM 1328 N N . GLY A 1 162 ? 12.177 4.968 -20.529 1.00 64.88 162 GLY A N 1
ATOM 1329 C CA . GLY A 1 162 ? 12.579 5.326 -21.893 1.00 64.88 162 GLY A CA 1
ATOM 1330 C C . GLY A 1 162 ? 14.076 5.624 -22.031 1.00 64.88 162 GLY A C 1
ATOM 1331 O O . GLY A 1 162 ? 14.463 6.296 -22.984 1.00 64.88 162 GLY A O 1
ATOM 1332 N N . LEU A 1 163 ? 14.875 5.169 -21.059 1.00 49.34 163 LEU A N 1
ATOM 1333 C CA . LEU A 1 163 ? 16.337 5.233 -21.041 1.00 49.34 163 LEU A CA 1
ATOM 1334 C C . LEU A 1 163 ? 16.915 3.901 -21.501 1.00 49.34 163 LEU A C 1
ATOM 1336 O O . LEU A 1 163 ? 16.301 2.877 -21.129 1.00 49.34 163 LEU A O 1
#

Nearest PDB structures (foldseek):
  5e1z-assembly1_B  TM=6.040E-01  e=3.910E-02  Dehalococcoides mccartyi BTF08
  6pco-assembly2_C  TM=5.112E-01  e=6.118E-02  Bordetella bronchiseptica
  5aip-assembly1_A  TM=5.243E-01  e=1.584E-01  Neisseria meningitidis serogroup B
  5h3r-assembly1_B  TM=3.738E-01  e=5.471E-02  Escherichia coli K-12
  4g9y-assembly1_A-2  TM=4.396E-01  e=1.874E-01  Streptomyces coelicolor A3(2)

Sequence (163 aa):
MSTKDTPKFSKSDRALMVVSDATIYGSTRLQKYGFLLTQQYKKEMEGIAKATPELKFYDDWAPLWFGPFSKSLAKDIDACMQNGLIYKEPVKLSQNSFRYGLTLKGRRKWRAMLHKSTKDITAIHKKVMNLQKMRLERLLEYIYYAYPEYTVNSTIREKISGL